Protein AF-A0AAI8LA37-F1 (afdb_monomer_lite)

Sequence (160 aa):
MADEEHTKPAARSFLSCATEVARLMGLGDAADVPEARRARHLAHAVRKPLLERVHLPEELFAPLLNAAVYDPDPSFCRWFVEPAVYAFGRRRVMTALLHYLRTGTNTEQGGAKRAWYCAHVPLRADRSPAYAPGGSRDPALDESRDVMDQWQEVLQRSTM

Organism: NCBI:txid67304

Foldseek 3Di:
DDDPPPPDPPDDALLNLLQVLCVLLVHDQPPVDDPVCSSVVSLVVNQQVLQADQADPPVVLVSLLSNQLRPPDLVSSLSSLVSNCNHQALQVSLLVLLVQCVPNDPSSVVSSVSSNVSSPDDDDLVRHVCNPVVHDDDCVSHPHPVSVVSSVVSVVVVVD

Radius of gyration: 16.86 Å; chains: 1; bounding box: 62×45×39 Å

Structure (mmCIF, N/CA/C/O backbone):
data_AF-A0AAI8LA37-F1
#
_entry.id   AF-A0AAI8LA37-F1
#
loop_
_atom_site.group_PDB
_atom_site.id
_atom_site.type_symbol
_atom_site.label_atom_id
_atom_site.label_alt_id
_atom_site.label_comp_id
_atom_site.label_asym_id
_atom_site.label_entity_id
_atom_site.label_seq_id
_atom_site.pdbx_PDB_ins_code
_atom_site.Cartn_x
_atom_site.Cartn_y
_atom_site.Cartn_z
_atom_site.occupancy
_atom_site.B_iso_or_equiv
_atom_site.auth_seq_id
_atom_site.auth_comp_id
_atom_site.auth_asym_id
_atom_site.auth_atom_id
_atom_site.pdbx_PDB_model_num
ATOM 1 N N . MET A 1 1 ? -41.034 -12.759 2.373 1.00 38.81 1 MET A N 1
ATOM 2 C CA . MET A 1 1 ? -39.887 -12.762 1.442 1.00 38.81 1 MET A CA 1
ATOM 3 C C . MET A 1 1 ? -38.793 -11.945 2.093 1.00 38.81 1 MET A C 1
ATOM 5 O O . MET A 1 1 ? -39.135 -10.989 2.773 1.00 38.81 1 MET A O 1
ATOM 9 N N . ALA A 1 2 ? -37.561 -12.438 2.009 1.00 43.38 2 ALA A N 1
ATOM 10 C CA . ALA A 1 2 ? -36.459 -12.164 2.924 1.00 43.38 2 ALA A CA 1
ATOM 11 C C . ALA A 1 2 ? -36.078 -10.680 3.062 1.00 43.38 2 ALA A C 1
ATOM 13 O O . ALA A 1 2 ? -35.981 -9.970 2.065 1.00 43.38 2 ALA A O 1
ATOM 14 N N . ASP A 1 3 ? -35.830 -10.279 4.311 1.00 41.66 3 ASP A N 1
ATOM 15 C CA . ASP A 1 3 ? -35.008 -9.128 4.680 1.00 41.66 3 ASP A CA 1
ATOM 16 C C . ASP A 1 3 ? -33.582 -9.397 4.180 1.00 41.66 3 ASP A C 1
ATOM 18 O O . ASP A 1 3 ? -32.902 -10.306 4.664 1.00 41.66 3 ASP A O 1
ATOM 22 N N . GLU A 1 4 ? -33.127 -8.640 3.184 1.00 45.94 4 GLU A N 1
ATOM 23 C CA . GLU A 1 4 ? -31.704 -8.549 2.872 1.00 45.94 4 GLU A CA 1
ATOM 24 C C . GLU A 1 4 ? -31.054 -7.688 3.954 1.00 45.94 4 GLU A C 1
ATOM 26 O O . GLU A 1 4 ? -30.987 -6.461 3.864 1.00 45.94 4 GLU A O 1
ATOM 31 N N . GLU A 1 5 ? -30.588 -8.350 5.011 1.00 45.03 5 GLU A N 1
ATOM 32 C CA . GLU A 1 5 ? -29.712 -7.763 6.012 1.00 45.03 5 GLU A CA 1
ATOM 33 C C . GLU A 1 5 ? -28.404 -7.360 5.317 1.00 45.03 5 GLU A C 1
ATOM 35 O O . GLU A 1 5 ? -27.460 -8.140 5.169 1.00 45.03 5 GLU A O 1
ATOM 40 N N . HIS A 1 6 ? -28.384 -6.124 4.814 1.00 42.31 6 HIS A N 1
ATOM 41 C CA . HIS A 1 6 ? -27.234 -5.480 4.197 1.00 42.31 6 HIS A CA 1
ATOM 42 C C . HIS A 1 6 ? -26.174 -5.273 5.287 1.00 42.31 6 HIS A C 1
ATOM 44 O O . HIS A 1 6 ? -26.047 -4.200 5.881 1.00 42.31 6 HIS A O 1
ATOM 50 N N . THR A 1 7 ? -25.456 -6.349 5.609 1.00 38.69 7 THR A N 1
ATOM 51 C CA . THR A 1 7 ? -24.373 -6.360 6.587 1.00 38.69 7 THR A CA 1
ATOM 52 C C . THR A 1 7 ? -23.330 -5.366 6.103 1.00 38.69 7 THR A C 1
ATOM 54 O O . THR A 1 7 ? -22.599 -5.628 5.147 1.00 38.69 7 THR A O 1
ATOM 57 N N . LYS A 1 8 ? -23.283 -4.188 6.737 1.00 41.50 8 LYS A N 1
ATOM 58 C CA . LYS A 1 8 ? -22.206 -3.226 6.511 1.00 41.50 8 LYS A CA 1
ATOM 59 C C . LYS A 1 8 ? -20.883 -3.974 6.690 1.00 41.50 8 LYS A C 1
ATOM 61 O O . LYS A 1 8 ? -20.711 -4.614 7.731 1.00 41.50 8 LYS A O 1
ATOM 66 N N . PRO A 1 9 ? -19.957 -3.913 5.719 1.00 55.81 9 PRO A N 1
ATOM 67 C CA . PRO A 1 9 ? -18.665 -4.555 5.881 1.00 55.81 9 PRO A CA 1
ATOM 68 C C . PRO A 1 9 ? -18.016 -4.022 7.158 1.00 55.81 9 PRO A C 1
ATOM 70 O O . PRO A 1 9 ? -18.014 -2.812 7.403 1.00 55.81 9 PRO A O 1
ATOM 73 N N . ALA A 1 10 ? -17.520 -4.935 7.995 1.00 65.62 10 ALA A N 1
ATOM 74 C CA . ALA A 1 10 ? -16.861 -4.575 9.242 1.00 65.62 10 ALA A CA 1
ATOM 75 C C . ALA A 1 10 ? -15.752 -3.548 8.968 1.00 65.62 10 ALA A C 1
ATOM 77 O O . ALA A 1 10 ? -15.003 -3.672 7.994 1.00 65.62 10 ALA A O 1
ATOM 78 N N . ALA A 1 11 ? -15.660 -2.522 9.818 1.00 80.50 11 ALA A N 1
ATOM 79 C CA . ALA A 1 11 ? -14.643 -1.489 9.680 1.00 80.50 11 ALA A CA 1
ATOM 80 C C . ALA A 1 11 ? -13.247 -2.131 9.683 1.00 80.50 11 ALA A C 1
ATOM 82 O O . ALA A 1 11 ? -12.911 -2.913 10.576 1.00 80.50 11 ALA A O 1
ATOM 83 N N . ARG A 1 12 ? -12.436 -1.808 8.673 1.00 89.81 12 ARG A N 1
ATOM 84 C CA . ARG A 1 12 ? -11.076 -2.339 8.556 1.00 89.81 12 ARG A CA 1
ATOM 85 C C . ARG A 1 12 ? -10.208 -1.844 9.711 1.00 89.81 12 ARG A C 1
ATOM 87 O O . ARG A 1 12 ? -10.265 -0.682 10.108 1.00 89.81 12 ARG A O 1
ATOM 94 N N . SER A 1 13 ? -9.381 -2.744 10.225 1.00 93.94 13 SER A N 1
ATOM 95 C CA . SER A 1 13 ? -8.345 -2.476 11.222 1.00 93.94 13 SER A CA 1
ATOM 96 C C . SER A 1 13 ? -6.973 -2.860 10.678 1.00 93.94 13 SER A C 1
ATOM 98 O O . SER A 1 13 ? -6.868 -3.688 9.768 1.00 93.94 13 SER A O 1
ATOM 100 N N . PHE A 1 14 ? -5.902 -2.328 11.276 1.00 94.88 14 PHE A N 1
ATOM 101 C CA . PHE A 1 14 ? -4.541 -2.710 10.891 1.00 94.88 14 PHE A CA 1
ATOM 102 C C . PHE A 1 14 ? -4.321 -4.226 10.940 1.00 94.88 14 PHE A C 1
ATOM 104 O O . PHE A 1 14 ? -3.744 -4.794 10.016 1.00 94.88 14 PHE A O 1
ATOM 111 N N . LEU A 1 15 ? -4.830 -4.887 11.987 1.00 94.94 15 LEU A N 1
ATOM 112 C CA . LEU A 1 15 ? -4.747 -6.338 12.122 1.00 94.94 15 LEU A CA 1
ATOM 113 C C . LEU A 1 15 ? -5.422 -7.043 10.943 1.00 94.94 15 LEU A C 1
ATOM 115 O O . LEU A 1 15 ? -4.795 -7.894 10.324 1.00 94.94 15 LEU A O 1
ATOM 119 N N . SER A 1 16 ? -6.654 -6.655 10.591 1.00 95.25 16 SER A N 1
ATOM 120 C CA . SER A 1 16 ? -7.366 -7.273 9.464 1.00 95.25 16 SER A CA 1
ATOM 121 C C . SER A 1 16 ? -6.604 -7.123 8.141 1.00 95.25 16 SER A C 1
ATOM 123 O O . SER A 1 16 ? -6.472 -8.096 7.400 1.00 95.25 16 SER A O 1
ATOM 125 N N . CYS A 1 17 ? -6.013 -5.950 7.889 1.00 96.38 17 CYS A N 1
ATOM 126 C CA . CYS A 1 17 ? -5.232 -5.695 6.680 1.00 96.38 17 CYS A CA 1
ATOM 127 C C . CYS A 1 17 ? -3.919 -6.497 6.660 1.00 96.38 17 CYS A C 1
ATOM 129 O O . CYS A 1 17 ? -3.566 -7.084 5.639 1.00 96.38 17 CYS A O 1
ATOM 131 N N . ALA A 1 18 ? -3.192 -6.557 7.782 1.00 96.19 18 ALA A N 1
ATOM 132 C CA . ALA A 1 18 ? -1.945 -7.319 7.878 1.00 96.19 18 ALA A CA 1
ATOM 133 C C . ALA A 1 18 ? -2.181 -8.831 7.711 1.00 96.19 18 ALA A C 1
ATOM 135 O O . ALA A 1 18 ? -1.406 -9.501 7.027 1.00 96.19 18 ALA A O 1
ATOM 136 N N . THR A 1 19 ? -3.272 -9.357 8.276 1.00 96.50 19 THR A N 1
ATOM 137 C CA . THR A 1 19 ? -3.695 -10.753 8.097 1.00 96.50 19 THR A CA 1
ATOM 138 C C . THR A 1 19 ? -4.042 -11.061 6.646 1.00 96.50 19 THR A C 1
ATOM 140 O O . THR A 1 19 ? -3.652 -12.109 6.135 1.00 96.50 19 THR A O 1
ATOM 143 N N . GLU A 1 20 ? -4.732 -10.156 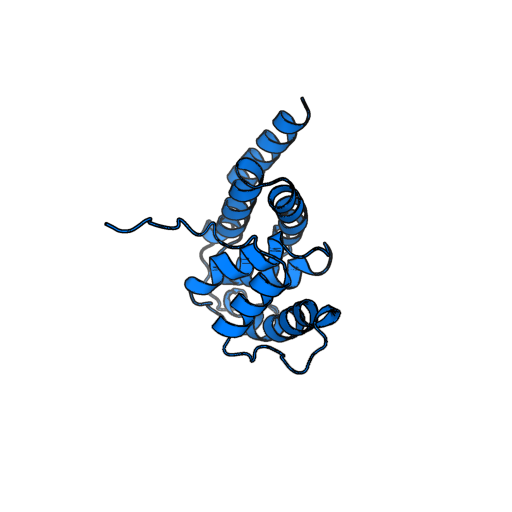5.950 1.00 96.94 20 GLU A N 1
ATOM 144 C CA . GLU A 1 20 ? -5.062 -10.342 4.536 1.00 96.94 20 GLU A CA 1
ATOM 145 C C . GLU A 1 20 ? -3.802 -10.460 3.664 1.00 96.94 20 GLU A C 1
ATOM 147 O O . GLU A 1 20 ? -3.703 -11.389 2.858 1.00 96.94 20 GLU A O 1
ATOM 152 N N . VAL A 1 21 ? -2.813 -9.582 3.874 1.00 97.25 21 VAL A N 1
ATOM 153 C CA . VAL A 1 21 ? -1.515 -9.650 3.179 1.00 97.25 21 VAL A CA 1
ATOM 154 C C . VAL A 1 21 ? -0.790 -10.957 3.506 1.00 97.25 21 VAL A C 1
ATOM 156 O O . VAL A 1 21 ? -0.316 -11.634 2.597 1.00 97.25 21 VAL A O 1
ATOM 159 N N . ALA A 1 22 ? -0.722 -11.343 4.784 1.00 96.75 22 ALA A N 1
ATOM 160 C CA . ALA A 1 22 ? -0.076 -12.587 5.207 1.00 96.75 22 ALA A CA 1
ATOM 161 C C . ALA A 1 22 ? -0.713 -13.819 4.548 1.00 96.75 22 ALA A C 1
ATOM 163 O O . ALA A 1 22 ? 0.002 -14.640 3.973 1.00 96.75 22 ALA A O 1
ATOM 164 N N . ARG A 1 23 ? -2.048 -13.889 4.525 1.00 96.38 23 ARG A N 1
ATOM 165 C CA . ARG A 1 23 ? -2.807 -14.963 3.874 1.00 96.38 23 ARG A CA 1
ATOM 166 C C . ARG A 1 23 ? -2.490 -15.068 2.382 1.00 96.38 23 ARG A C 1
ATOM 168 O O . ARG A 1 23 ? -2.229 -16.162 1.894 1.00 96.38 23 ARG A O 1
ATOM 175 N N . LEU A 1 24 ? -2.481 -13.945 1.659 1.00 96.25 24 LEU A N 1
ATOM 176 C CA . LEU A 1 24 ? -2.149 -13.920 0.226 1.00 96.25 24 LEU A CA 1
ATOM 177 C C . LEU A 1 24 ? -0.683 -14.285 -0.050 1.00 96.25 24 LEU A C 1
ATOM 179 O O . LEU A 1 24 ? -0.354 -14.788 -1.122 1.00 96.25 24 LEU A O 1
ATOM 183 N N . MET A 1 25 ? 0.196 -14.076 0.928 1.00 95.00 25 MET A N 1
ATOM 184 C CA . MET A 1 25 ? 1.589 -14.515 0.875 1.00 95.00 25 MET A CA 1
ATOM 185 C C . MET A 1 25 ? 1.783 -15.982 1.288 1.00 95.00 25 MET A C 1
ATOM 187 O O . MET A 1 25 ? 2.910 -16.472 1.219 1.00 95.00 25 MET A O 1
ATOM 191 N N . GLY A 1 26 ? 0.716 -16.689 1.681 1.00 94.44 26 GLY A N 1
ATOM 192 C CA . GLY A 1 26 ? 0.785 -18.068 2.168 1.00 94.44 26 GLY A CA 1
ATOM 193 C C . GLY A 1 26 ? 1.415 -18.193 3.557 1.00 94.44 26 GLY A C 1
ATOM 194 O O . GLY A 1 26 ? 1.940 -19.250 3.899 1.00 94.44 26 GLY A O 1
ATOM 195 N N . LEU A 1 27 ? 1.404 -17.116 4.345 1.00 89.38 27 LEU A N 1
ATOM 196 C CA . LEU A 1 27 ? 1.857 -17.116 5.733 1.00 89.38 27 LEU A CA 1
ATOM 197 C C . LEU A 1 27 ? 0.673 -17.413 6.664 1.00 89.38 27 LEU A C 1
ATOM 199 O O . LEU A 1 27 ? -0.462 -17.027 6.378 1.00 89.38 27 LEU A O 1
ATOM 203 N N . GLY A 1 28 ? 0.944 -18.108 7.772 1.00 87.06 28 GLY A N 1
ATOM 204 C CA . GLY A 1 28 ? -0.061 -18.413 8.794 1.00 87.06 28 GLY A CA 1
ATOM 205 C C . GLY A 1 28 ? -0.662 -17.160 9.443 1.00 87.06 28 GLY A C 1
ATOM 206 O O . GLY A 1 28 ? -0.163 -16.047 9.285 1.00 87.06 28 GLY A O 1
ATOM 207 N N . ASP A 1 29 ? -1.733 -17.350 10.208 1.00 83.12 29 ASP A N 1
ATOM 208 C CA . ASP A 1 29 ? -2.506 -16.277 10.852 1.00 83.12 29 ASP A CA 1
ATOM 209 C C . ASP A 1 29 ? -1.893 -15.743 12.162 1.00 83.12 29 ASP A C 1
ATOM 211 O O . ASP A 1 29 ? -2.412 -14.785 12.743 1.00 83.12 29 ASP A O 1
ATOM 215 N N . ALA A 1 30 ? -0.784 -16.341 12.614 1.00 87.69 30 ALA A N 1
ATOM 216 C CA . ALA A 1 30 ? -0.133 -16.050 13.889 1.00 87.69 30 ALA A CA 1
ATOM 217 C C . ALA A 1 30 ? -1.107 -16.147 15.084 1.00 87.69 30 ALA A C 1
ATOM 219 O O . ALA A 1 30 ? -1.112 -15.287 15.975 1.00 87.69 30 ALA A O 1
ATOM 220 N N . ALA A 1 31 ? -1.967 -17.176 15.092 1.00 82.75 31 ALA A N 1
ATOM 221 C CA . ALA A 1 31 ? -2.939 -17.423 16.158 1.00 82.75 31 ALA A CA 1
ATOM 222 C C . ALA A 1 31 ? -2.301 -17.569 17.554 1.00 82.75 31 ALA A C 1
ATOM 224 O O . ALA A 1 31 ? -2.906 -17.167 18.548 1.00 82.75 31 ALA A O 1
ATOM 225 N N . ASP A 1 32 ? -1.072 -18.081 17.622 1.00 89.25 32 ASP A N 1
ATOM 226 C CA . ASP A 1 32 ? -0.266 -18.246 18.837 1.00 89.25 32 ASP A CA 1
ATOM 227 C C . ASP A 1 32 ? 0.327 -16.926 19.369 1.00 89.25 32 ASP A C 1
ATOM 229 O O . ASP A 1 32 ? 0.751 -16.844 20.523 1.00 89.25 32 ASP A O 1
ATOM 233 N N . VAL A 1 33 ? 0.319 -15.861 18.562 1.00 90.88 33 VAL A N 1
ATOM 234 C CA . VAL A 1 33 ? 0.798 -14.536 18.964 1.00 90.88 33 VAL A CA 1
ATOM 235 C C . VAL A 1 33 ? -0.315 -13.764 19.687 1.00 90.88 33 VAL A C 1
ATOM 237 O O . VAL A 1 33 ? -1.445 -13.696 19.181 1.00 90.88 33 VAL A O 1
ATOM 240 N N . PRO A 1 34 ? -0.013 -13.102 20.827 1.00 91.88 34 PRO A N 1
ATOM 241 C CA . PRO A 1 34 ? -0.962 -12.224 21.507 1.00 91.88 34 PRO A CA 1
ATOM 242 C C . PRO A 1 34 ? -1.545 -11.167 2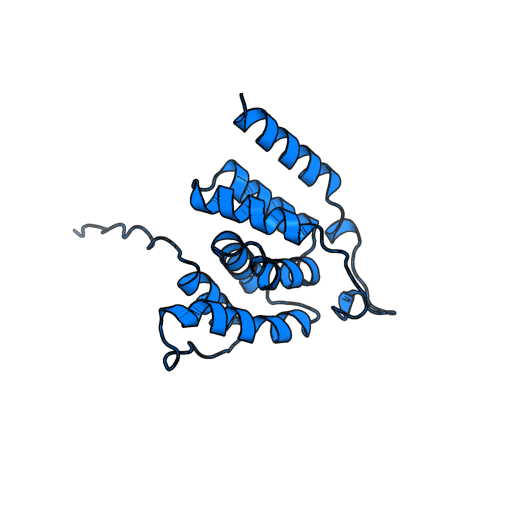0.565 1.00 91.88 34 PRO A C 1
ATOM 244 O O . PRO A 1 34 ? -0.801 -10.516 19.827 1.00 91.88 34 PRO A O 1
ATOM 247 N N . GLU A 1 35 ? -2.859 -10.943 20.632 1.00 85.94 35 GLU A N 1
ATOM 248 C CA . GLU A 1 35 ? -3.599 -10.066 19.710 1.00 85.94 35 GLU A CA 1
ATOM 249 C C . GLU A 1 35 ? -2.967 -8.672 19.572 1.00 85.94 35 GLU A C 1
ATOM 251 O O . GLU A 1 35 ? -2.732 -8.201 18.458 1.00 85.94 35 GLU A O 1
ATOM 256 N N . ALA A 1 36 ? -2.557 -8.074 20.696 1.00 87.50 36 ALA A N 1
ATOM 257 C CA . ALA A 1 36 ? -1.902 -6.765 20.742 1.00 87.50 36 ALA A CA 1
ATOM 258 C C . ALA A 1 36 ? -0.597 -6.676 19.922 1.00 87.50 36 ALA A C 1
ATOM 260 O O . ALA A 1 36 ? -0.169 -5.585 19.552 1.00 87.50 36 ALA A O 1
ATOM 261 N N . ARG A 1 37 ? 0.061 -7.809 19.642 1.00 92.00 37 ARG A N 1
ATOM 262 C CA . ARG A 1 37 ? 1.306 -7.888 18.857 1.00 92.00 37 ARG A CA 1
ATOM 263 C C . ARG A 1 37 ? 1.108 -8.515 17.480 1.00 92.00 37 ARG A C 1
ATOM 265 O O . ARG A 1 37 ? 1.991 -8.378 16.633 1.00 92.00 37 ARG A O 1
ATOM 272 N N . ARG A 1 38 ? -0.028 -9.176 17.240 1.00 94.00 38 ARG A N 1
ATOM 273 C CA . ARG A 1 38 ? -0.272 -10.001 16.049 1.00 94.00 38 ARG A CA 1
ATOM 274 C C . ARG A 1 38 ? -0.115 -9.212 14.752 1.00 94.00 38 ARG A C 1
ATOM 276 O O . ARG A 1 38 ? 0.614 -9.643 13.867 1.00 94.00 38 ARG A O 1
ATOM 283 N N . ALA A 1 39 ? -0.693 -8.013 14.672 1.00 93.75 39 ALA A N 1
ATOM 284 C CA . ALA A 1 39 ? -0.608 -7.188 13.465 1.00 93.75 39 ALA A CA 1
ATOM 285 C C . ALA A 1 39 ? 0.845 -6.833 13.106 1.00 93.75 39 ALA A C 1
ATOM 287 O O . ALA A 1 39 ? 1.268 -6.983 11.961 1.00 93.75 39 ALA A O 1
ATOM 288 N N . ARG A 1 40 ? 1.647 -6.422 14.099 1.00 94.75 40 ARG A N 1
ATOM 289 C CA . ARG A 1 40 ? 3.060 -6.082 13.884 1.00 94.75 40 ARG A CA 1
ATOM 290 C C . ARG A 1 40 ? 3.907 -7.320 13.584 1.00 94.75 40 ARG A C 1
ATOM 292 O O . ARG A 1 40 ? 4.820 -7.227 12.768 1.00 94.75 40 ARG A O 1
ATOM 299 N N . HIS A 1 41 ? 3.596 -8.460 14.202 1.00 95.31 41 HIS A N 1
ATOM 300 C CA . HIS A 1 41 ? 4.244 -9.737 13.907 1.00 95.31 41 HIS A CA 1
ATOM 301 C C . HIS A 1 41 ? 4.033 -10.142 12.441 1.00 95.31 41 HIS A C 1
ATOM 303 O O . HIS A 1 41 ? 5.005 -10.386 11.728 1.00 95.31 41 HIS A O 1
ATOM 309 N N . LEU A 1 42 ? 2.785 -10.114 11.965 1.00 96.31 42 LEU A N 1
ATOM 310 C CA . LEU A 1 42 ? 2.442 -10.405 10.571 1.00 96.31 42 LEU A CA 1
ATOM 311 C C . LEU A 1 42 ? 3.102 -9.410 9.607 1.00 96.31 42 LEU A C 1
ATOM 313 O O . LEU A 1 42 ? 3.727 -9.824 8.634 1.00 96.31 42 LEU A O 1
ATOM 317 N N . ALA A 1 43 ? 3.049 -8.109 9.916 1.00 95.19 43 ALA A N 1
ATOM 318 C CA . ALA A 1 43 ? 3.706 -7.063 9.131 1.00 95.19 43 ALA A CA 1
ATOM 319 C C . ALA A 1 43 ? 5.218 -7.307 8.981 1.00 95.19 43 ALA A C 1
ATOM 321 O O . ALA A 1 43 ? 5.784 -7.135 7.901 1.00 95.19 43 ALA A O 1
ATOM 322 N N . HIS A 1 44 ? 5.879 -7.730 10.061 1.00 95.38 44 HIS A N 1
ATOM 323 C CA . HIS A 1 44 ? 7.295 -8.076 10.030 1.00 95.38 44 HIS A CA 1
ATOM 324 C C . HIS A 1 44 ? 7.550 -9.325 9.172 1.00 95.38 44 HIS A C 1
ATOM 326 O O . HIS A 1 44 ? 8.479 -9.334 8.364 1.00 95.38 44 HIS A O 1
ATOM 332 N N . ALA A 1 45 ? 6.711 -10.354 9.316 1.00 95.62 45 ALA A N 1
ATOM 333 C CA . ALA A 1 45 ? 6.843 -11.620 8.600 1.00 95.62 45 ALA A CA 1
ATOM 334 C C . ALA A 1 45 ? 6.686 -11.472 7.076 1.00 95.62 45 ALA A C 1
ATOM 336 O O . ALA A 1 45 ? 7.433 -12.099 6.328 1.00 95.62 45 ALA A O 1
ATOM 337 N N . VAL A 1 46 ? 5.774 -10.613 6.599 1.00 95.69 46 VAL A N 1
ATOM 338 C CA . VAL A 1 46 ? 5.543 -10.416 5.151 1.00 95.69 46 VAL A CA 1
ATOM 339 C C . VAL A 1 46 ? 6.606 -9.551 4.474 1.00 95.69 46 VAL A C 1
ATOM 341 O O . VAL A 1 46 ? 6.824 -9.684 3.271 1.00 95.69 46 VAL A O 1
ATOM 344 N N . ARG A 1 47 ? 7.289 -8.670 5.218 1.00 92.19 47 ARG A N 1
ATOM 345 C CA . ARG A 1 47 ? 8.152 -7.619 4.652 1.00 92.19 47 ARG A CA 1
ATOM 346 C C . ARG A 1 47 ? 9.240 -8.163 3.727 1.00 92.19 47 ARG A C 1
ATOM 348 O O . ARG A 1 47 ? 9.411 -7.661 2.619 1.00 92.19 47 ARG A O 1
ATOM 355 N N . LYS A 1 48 ? 10.019 -9.139 4.200 1.00 91.19 48 LYS A N 1
ATOM 356 C CA . LYS A 1 48 ? 11.135 -9.704 3.428 1.00 91.19 48 LYS A CA 1
ATOM 357 C C . LYS A 1 48 ? 10.625 -10.500 2.210 1.00 91.19 48 LYS A C 1
ATOM 359 O O . LYS A 1 48 ? 11.040 -10.152 1.107 1.00 91.19 48 LYS A O 1
ATOM 364 N N . PRO A 1 49 ? 9.669 -11.442 2.355 1.00 93.56 49 PRO A N 1
ATOM 365 C CA . PRO A 1 49 ? 9.086 -12.157 1.217 1.00 93.56 49 PRO A CA 1
ATOM 366 C C . PRO A 1 49 ? 8.501 -11.261 0.119 1.00 93.56 49 PRO A C 1
ATOM 368 O O . PRO A 1 49 ? 8.581 -11.605 -1.056 1.00 93.56 49 PRO A O 1
ATOM 371 N N . LEU A 1 50 ? 7.907 -10.118 0.479 1.00 93.69 50 LEU A N 1
ATOM 372 C CA . LEU A 1 50 ? 7.366 -9.168 -0.496 1.00 93.69 50 LEU A CA 1
ATOM 373 C C . LEU A 1 50 ? 8.461 -8.508 -1.350 1.00 93.69 50 LEU A C 1
ATOM 375 O O . LEU A 1 50 ? 8.249 -8.293 -2.538 1.00 93.69 50 LEU A O 1
ATOM 379 N N . LEU A 1 51 ? 9.618 -8.191 -0.760 1.00 89.56 51 LEU A N 1
ATOM 380 C CA . LEU A 1 51 ? 10.729 -7.526 -1.455 1.00 89.56 51 LEU A CA 1
ATOM 381 C C . LEU A 1 51 ? 11.578 -8.487 -2.298 1.00 89.56 51 LEU A C 1
ATOM 383 O O . LEU A 1 51 ? 12.190 -8.071 -3.278 1.00 89.56 51 LEU A O 1
ATOM 387 N N . GLU A 1 52 ? 11.612 -9.770 -1.939 1.00 88.62 52 GLU A N 1
ATOM 388 C CA . GLU A 1 52 ? 12.369 -10.793 -2.675 1.00 88.62 52 GLU A CA 1
ATOM 389 C C . GLU A 1 52 ? 11.696 -11.212 -3.993 1.00 88.62 52 GLU A C 1
ATOM 391 O O . GLU A 1 52 ? 12.316 -11.875 -4.824 1.00 88.62 52 GLU A O 1
ATOM 396 N N . ARG A 1 53 ? 10.438 -10.815 -4.218 1.00 86.38 53 ARG A N 1
ATOM 397 C CA . ARG A 1 53 ? 9.697 -11.114 -5.446 1.00 86.38 53 ARG A CA 1
ATOM 398 C C . ARG A 1 53 ? 9.878 -10.008 -6.485 1.00 86.38 53 ARG A C 1
ATOM 400 O O . ARG A 1 53 ? 9.687 -8.831 -6.197 1.00 86.38 53 ARG A O 1
ATOM 407 N N . VAL A 1 54 ? 10.187 -10.402 -7.724 1.00 78.19 54 VAL A N 1
ATOM 408 C CA . VAL A 1 54 ? 10.270 -9.477 -8.875 1.00 78.19 54 VAL A CA 1
ATOM 409 C C . VAL A 1 54 ? 8.898 -8.896 -9.211 1.00 78.19 54 VAL A C 1
ATOM 411 O O . VAL A 1 54 ? 8.765 -7.703 -9.469 1.00 78.19 54 VAL A O 1
ATOM 414 N N . HIS A 1 55 ? 7.879 -9.754 -9.167 1.00 86.06 55 HIS A N 1
ATOM 415 C CA . HIS A 1 55 ? 6.489 -9.413 -9.418 1.00 86.06 55 HIS A CA 1
ATOM 416 C C . HIS A 1 55 ? 5.629 -9.917 -8.266 1.00 86.06 55 HIS A C 1
ATOM 418 O O . HIS A 1 55 ? 5.844 -11.016 -7.744 1.00 86.06 55 HIS A O 1
ATOM 424 N N . LEU A 1 56 ? 4.643 -9.114 -7.885 1.00 92.50 56 LEU A N 1
ATOM 425 C CA . LEU A 1 56 ? 3.609 -9.513 -6.943 1.00 92.50 56 LEU A CA 1
ATOM 426 C C . LEU A 1 56 ? 2.304 -9.765 -7.708 1.00 92.50 56 LEU A C 1
ATOM 428 O O . LEU A 1 56 ? 2.026 -9.031 -8.657 1.00 92.50 56 LEU A O 1
ATOM 432 N N . PRO A 1 57 ? 1.511 -10.776 -7.305 1.00 95.12 57 PRO A N 1
ATOM 433 C CA . PRO A 1 57 ? 0.144 -10.940 -7.783 1.00 95.12 57 PRO A CA 1
ATOM 434 C C . PRO A 1 57 ? -0.659 -9.641 -7.662 1.00 95.12 57 PRO A C 1
ATOM 436 O O . PRO A 1 57 ? -0.534 -8.920 -6.669 1.00 95.12 57 PRO A O 1
ATOM 439 N N . GLU A 1 58 ? -1.484 -9.346 -8.662 1.00 96.31 58 GLU A N 1
ATOM 440 C CA . GLU A 1 58 ? -2.296 -8.125 -8.728 1.00 96.31 58 GLU A CA 1
ATOM 441 C C . GLU A 1 58 ? -3.236 -7.994 -7.514 1.00 96.31 58 GLU A C 1
ATOM 443 O O . GLU A 1 58 ? -3.460 -6.902 -6.992 1.00 96.31 58 GLU A O 1
ATOM 448 N N . GLU A 1 59 ? -3.687 -9.128 -6.976 1.00 97.56 59 GLU A N 1
ATOM 449 C CA . GLU A 1 59 ? -4.544 -9.233 -5.797 1.00 97.56 59 GLU A CA 1
ATOM 450 C C . GLU A 1 59 ? -3.882 -8.688 -4.524 1.00 97.56 59 GLU A C 1
ATOM 452 O O . GLU A 1 59 ? -4.582 -8.379 -3.563 1.00 97.56 59 GLU A O 1
ATOM 457 N N . LEU A 1 60 ? -2.550 -8.541 -4.496 1.00 97.75 60 LEU A N 1
ATOM 458 C CA . LEU A 1 60 ? -1.830 -7.945 -3.367 1.00 97.75 60 LEU A CA 1
ATOM 459 C C . LEU A 1 60 ? -1.827 -6.417 -3.385 1.00 97.75 60 LEU A C 1
ATOM 461 O O . LEU A 1 60 ? -1.565 -5.826 -2.336 1.00 97.75 60 LEU A O 1
ATOM 465 N N . PHE A 1 61 ? -2.120 -5.758 -4.513 1.00 98.12 61 PHE A N 1
ATOM 466 C CA . PHE A 1 61 ? -2.018 -4.299 -4.593 1.00 98.12 61 PHE A CA 1
ATOM 467 C C . PHE A 1 61 ? -2.911 -3.618 -3.549 1.00 98.12 61 PHE A C 1
ATOM 469 O O . PHE A 1 61 ? -2.428 -2.869 -2.697 1.00 98.12 61 PHE A O 1
ATOM 476 N N . ALA A 1 62 ? -4.213 -3.911 -3.564 1.00 97.69 62 ALA A N 1
ATOM 477 C CA . ALA A 1 62 ? -5.141 -3.297 -2.623 1.00 97.69 62 ALA A CA 1
ATOM 478 C C . ALA A 1 62 ? -4.833 -3.679 -1.157 1.00 97.69 62 ALA A C 1
ATOM 480 O O . ALA A 1 62 ? -4.739 -2.763 -0.338 1.00 97.69 62 ALA A O 1
ATOM 481 N N . PRO A 1 63 ? -4.623 -4.954 -0.780 1.00 97.94 63 PRO A N 1
ATOM 482 C CA . PRO A 1 63 ? -4.247 -5.335 0.585 1.00 97.94 63 PRO A CA 1
ATOM 483 C C . PRO A 1 63 ? -2.990 -4.635 1.115 1.00 97.94 63 PRO A C 1
ATOM 485 O O . PRO A 1 63 ? -2.987 -4.192 2.262 1.00 97.94 63 PRO A O 1
ATOM 488 N N . LEU A 1 64 ? -1.953 -4.449 0.289 1.00 97.94 64 LEU A N 1
ATOM 489 C CA . LEU A 1 64 ? -0.749 -3.708 0.691 1.00 97.94 64 LEU 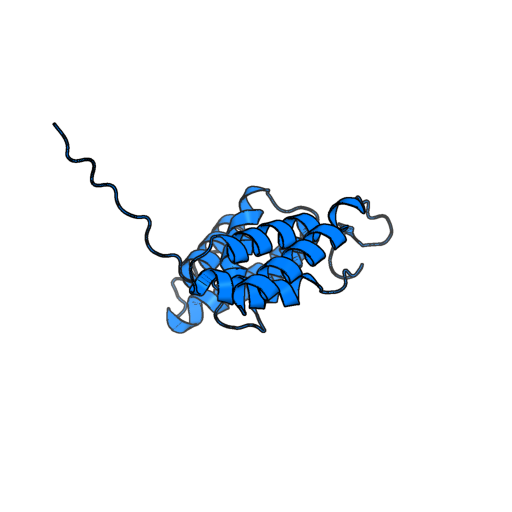A CA 1
ATOM 490 C C . LEU A 1 64 ? -1.051 -2.237 0.984 1.00 97.94 64 LEU A C 1
ATOM 492 O O . LEU A 1 64 ? -0.615 -1.708 2.007 1.00 97.94 64 LEU A O 1
ATOM 496 N N . LEU A 1 65 ? -1.824 -1.578 0.117 1.00 98.00 65 LEU A N 1
ATOM 497 C CA . LEU A 1 65 ? -2.223 -0.186 0.329 1.00 98.00 65 LEU A CA 1
ATOM 498 C C . LEU A 1 65 ? -3.099 -0.039 1.578 1.00 98.00 65 LEU A C 1
ATOM 500 O O . LEU A 1 65 ? -2.900 0.884 2.364 1.00 98.00 65 LEU A O 1
ATOM 504 N N . ASN A 1 66 ? -4.019 -0.974 1.809 1.00 97.81 66 ASN A N 1
ATOM 505 C CA . ASN A 1 66 ? -4.837 -0.996 3.018 1.00 97.81 66 ASN A CA 1
ATOM 506 C C . ASN A 1 66 ? -3.989 -1.194 4.276 1.00 97.81 66 ASN A C 1
ATOM 508 O O . ASN A 1 66 ? -4.148 -0.460 5.247 1.00 97.81 66 ASN A O 1
ATOM 512 N N . ALA A 1 67 ? -3.048 -2.137 4.266 1.00 97.38 67 ALA A N 1
ATOM 513 C CA . ALA A 1 67 ? -2.153 -2.344 5.397 1.00 97.38 67 ALA A CA 1
ATOM 514 C C . ALA A 1 67 ? -1.309 -1.094 5.692 1.00 97.38 67 ALA A C 1
ATOM 516 O O . ALA A 1 67 ? -1.168 -0.726 6.854 1.00 97.38 67 ALA A O 1
ATOM 517 N N . ALA A 1 68 ? -0.832 -0.390 4.659 1.00 97.25 68 ALA A N 1
ATOM 518 C CA . ALA A 1 68 ? -0.120 0.877 4.816 1.00 97.25 68 ALA A CA 1
ATOM 519 C C . ALA A 1 68 ? -0.993 1.994 5.416 1.00 97.25 68 ALA A C 1
ATOM 521 O O . ALA A 1 68 ? -0.552 2.689 6.329 1.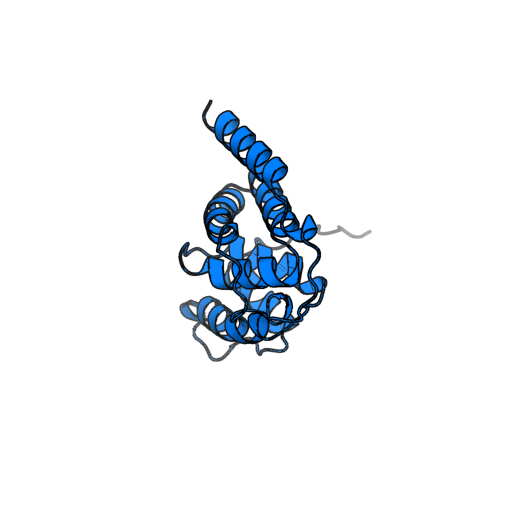00 97.25 68 ALA A O 1
ATOM 522 N N . VAL A 1 69 ? -2.214 2.177 4.903 1.00 97.44 69 VAL A N 1
ATOM 523 C CA . VAL A 1 69 ? -3.137 3.243 5.331 1.00 97.44 69 VAL A CA 1
ATOM 524 C C . VAL A 1 69 ? -3.614 3.016 6.766 1.00 97.44 69 VAL A C 1
ATOM 526 O O . VAL A 1 69 ? -3.653 3.949 7.567 1.00 97.44 69 VAL A O 1
ATOM 529 N N . TYR A 1 70 ? -3.936 1.776 7.122 1.00 96.44 70 TYR A N 1
ATOM 530 C CA . TYR A 1 70 ? -4.443 1.459 8.453 1.00 96.44 70 TYR A CA 1
ATOM 531 C C . TYR A 1 70 ? -3.339 1.244 9.501 1.00 96.44 70 TYR A C 1
ATOM 533 O O . TYR A 1 70 ? -3.676 1.170 10.681 1.00 96.44 70 TYR A O 1
ATOM 541 N N . ASP A 1 71 ? -2.048 1.187 9.135 1.00 94.56 71 ASP A N 1
ATOM 542 C CA . ASP A 1 71 ? -0.952 1.099 10.116 1.00 94.56 71 ASP A CA 1
ATOM 543 C C . ASP A 1 71 ? -0.935 2.363 11.002 1.00 94.56 71 ASP A C 1
ATOM 545 O O . ASP A 1 71 ? -0.794 3.484 10.484 1.00 94.56 71 ASP A O 1
ATOM 549 N N . PRO A 1 72 ? -1.092 2.228 12.334 1.00 89.56 72 PRO A N 1
ATOM 550 C CA . PRO A 1 72 ? -1.068 3.372 13.240 1.00 89.56 72 PRO A CA 1
ATOM 551 C C . PRO A 1 72 ? 0.328 4.001 13.367 1.00 89.56 72 PRO A C 1
ATOM 553 O O . PRO A 1 72 ? 0.428 5.149 13.794 1.00 89.56 72 PRO A O 1
ATOM 556 N N . ASP A 1 73 ? 1.396 3.288 12.995 1.00 86.50 73 ASP A N 1
ATOM 557 C CA . ASP A 1 73 ? 2.773 3.754 13.142 1.00 86.50 73 ASP A CA 1
ATOM 558 C C . ASP A 1 73 ? 3.343 4.286 11.808 1.00 86.50 73 ASP A C 1
ATOM 560 O O . ASP A 1 73 ? 3.530 3.518 10.852 1.00 86.50 73 ASP A O 1
ATOM 564 N N . PRO A 1 74 ? 3.682 5.588 11.721 1.00 77.50 74 PRO A N 1
ATOM 565 C CA . PRO A 1 74 ? 4.248 6.184 10.509 1.00 77.50 74 PRO A CA 1
ATOM 566 C C . PRO A 1 74 ? 5.568 5.537 10.071 1.00 77.50 74 PRO A C 1
ATOM 568 O O . PRO A 1 74 ? 5.866 5.515 8.879 1.00 77.50 74 PRO A O 1
ATOM 571 N N . SER A 1 75 ? 6.350 4.984 10.998 1.00 81.44 75 SER A N 1
ATOM 572 C CA . SER A 1 75 ? 7.666 4.406 10.702 1.00 81.44 75 SER A CA 1
ATOM 573 C C . SER A 1 75 ? 7.564 3.058 9.991 1.00 81.44 75 SER A C 1
ATOM 575 O O . SER A 1 75 ? 8.466 2.674 9.242 1.00 81.44 75 SER A O 1
ATOM 577 N N . PHE A 1 76 ? 6.468 2.329 10.217 1.00 86.56 76 PHE A N 1
ATOM 578 C CA . PHE A 1 76 ? 6.317 0.958 9.742 1.00 86.56 76 PHE A CA 1
ATOM 579 C C . PHE A 1 76 ? 5.349 0.797 8.574 1.00 86.56 76 PHE A C 1
ATOM 581 O O . PHE A 1 76 ? 5.449 -0.212 7.876 1.00 86.56 76 PHE A O 1
ATOM 588 N N . CYS A 1 77 ? 4.517 1.799 8.262 1.00 90.38 77 CYS A N 1
ATOM 589 C CA . CYS A 1 77 ? 3.691 1.765 7.049 1.00 90.38 77 CYS A CA 1
ATOM 590 C C . CYS A 1 77 ? 4.541 1.557 5.771 1.00 90.38 77 CYS A C 1
ATOM 592 O O . CYS A 1 77 ? 4.104 0.909 4.814 1.00 90.38 77 CYS A O 1
ATOM 594 N N . ARG A 1 78 ? 5.818 1.980 5.800 1.00 92.25 78 ARG A N 1
ATOM 595 C CA . ARG A 1 78 ? 6.830 1.689 4.772 1.00 92.25 78 ARG A CA 1
ATOM 596 C C . ARG A 1 78 ? 6.951 0.202 4.431 1.00 92.25 78 ARG A C 1
ATOM 598 O O . ARG A 1 78 ? 7.234 -0.110 3.280 1.00 92.25 78 ARG A O 1
ATOM 605 N N . TRP A 1 79 ? 6.752 -0.711 5.382 1.00 94.50 79 TRP A N 1
ATOM 606 C CA . TRP A 1 79 ? 6.887 -2.155 5.146 1.00 94.50 79 TRP A CA 1
ATOM 607 C C . TRP A 1 79 ? 5.904 -2.694 4.103 1.00 94.50 79 TRP A C 1
ATOM 609 O O . TRP A 1 79 ? 6.172 -3.744 3.528 1.00 94.50 79 TRP A O 1
ATOM 619 N N . PHE A 1 80 ? 4.824 -1.960 3.824 1.00 96.31 80 PHE A N 1
ATOM 620 C CA . PHE A 1 80 ? 3.858 -2.279 2.775 1.00 96.31 80 PHE A CA 1
ATOM 621 C C . PHE A 1 80 ? 3.975 -1.340 1.569 1.00 96.31 80 PHE A C 1
ATOM 623 O O . PHE A 1 80 ? 3.862 -1.786 0.430 1.00 96.31 80 PHE A O 1
ATOM 630 N N . VAL A 1 81 ? 4.256 -0.050 1.799 1.00 95.88 81 VAL A N 1
ATOM 631 C CA . VAL A 1 81 ? 4.414 0.929 0.709 1.00 95.88 81 VAL A CA 1
ATOM 632 C C . VAL A 1 81 ? 5.628 0.612 -0.156 1.00 95.88 81 VAL A C 1
ATOM 634 O O . VAL A 1 81 ? 5.523 0.617 -1.376 1.00 95.88 81 VAL A O 1
ATOM 637 N N . GLU A 1 82 ? 6.775 0.313 0.454 1.00 93.56 82 GLU A N 1
ATOM 638 C CA . GLU A 1 82 ? 8.011 0.027 -0.275 1.00 93.56 82 GLU A CA 1
ATOM 639 C C . GLU A 1 82 ? 7.840 -1.140 -1.264 1.00 93.56 82 GLU A C 1
ATOM 641 O O . GLU A 1 82 ? 8.036 -0.908 -2.460 1.00 93.56 82 GLU A O 1
ATOM 646 N N . PRO A 1 83 ? 7.406 -2.350 -0.852 1.00 93.62 83 PRO A N 1
ATOM 647 C CA . PRO A 1 83 ? 7.170 -3.427 -1.809 1.00 93.62 83 PRO A CA 1
ATOM 648 C C . PRO A 1 83 ? 6.082 -3.091 -2.836 1.00 93.62 83 PRO A C 1
ATOM 650 O O . PRO A 1 83 ? 6.211 -3.497 -3.989 1.00 93.62 83 PRO A O 1
ATOM 653 N N . ALA A 1 84 ? 5.056 -2.309 -2.478 1.00 95.44 84 ALA A N 1
ATOM 654 C CA . ALA A 1 84 ? 4.041 -1.890 -3.441 1.00 95.44 84 ALA A CA 1
ATOM 655 C C . ALA A 1 84 ? 4.615 -0.976 -4.540 1.00 95.44 84 ALA A C 1
ATOM 657 O O . ALA A 1 84 ? 4.297 -1.155 -5.713 1.00 95.44 84 ALA A O 1
ATOM 658 N N . VAL A 1 85 ? 5.497 -0.031 -4.196 1.00 94.62 85 VAL A N 1
ATOM 659 C CA . VAL A 1 85 ? 6.167 0.827 -5.190 1.00 94.62 85 VAL A CA 1
ATOM 660 C C . VAL A 1 85 ? 7.071 -0.021 -6.090 1.00 94.62 85 VAL A C 1
ATOM 662 O O . VAL A 1 85 ? 7.015 0.112 -7.317 1.00 94.62 85 VAL A O 1
ATOM 665 N N . TYR A 1 86 ? 7.862 -0.927 -5.502 1.00 91.69 86 TYR A N 1
ATOM 666 C CA . TYR A 1 86 ? 8.730 -1.828 -6.264 1.00 91.69 86 TYR A CA 1
ATOM 667 C C . TYR A 1 86 ? 7.932 -2.688 -7.253 1.00 91.69 86 TYR A C 1
ATOM 669 O O . TYR A 1 86 ? 8.286 -2.731 -8.429 1.00 91.69 86 TYR A O 1
ATOM 677 N N . ALA A 1 87 ? 6.833 -3.304 -6.818 1.00 91.94 87 ALA A N 1
ATOM 678 C CA . ALA A 1 87 ? 6.067 -4.227 -7.649 1.00 91.94 87 ALA A CA 1
ATOM 679 C C . ALA A 1 87 ? 5.115 -3.540 -8.645 1.00 91.94 87 ALA A C 1
ATOM 681 O O . ALA A 1 87 ? 4.996 -4.006 -9.774 1.00 91.94 87 ALA A O 1
ATOM 682 N N . PHE A 1 88 ? 4.457 -2.440 -8.259 1.00 93.50 88 PHE A N 1
ATOM 683 C CA . PHE A 1 88 ? 3.309 -1.893 -9.003 1.00 93.50 88 PHE A CA 1
ATOM 684 C C . PHE A 1 88 ? 3.501 -0.484 -9.575 1.00 93.50 88 PHE A C 1
ATOM 686 O O . PHE A 1 88 ? 2.618 -0.003 -10.286 1.00 93.50 88 PHE A O 1
ATOM 693 N N . GLY A 1 89 ? 4.612 0.196 -9.279 1.00 93.62 89 GLY A N 1
ATOM 694 C CA . GLY A 1 89 ? 4.835 1.564 -9.763 1.00 93.62 89 GLY A CA 1
ATOM 695 C C . GLY A 1 89 ? 4.552 2.627 -8.718 1.00 93.62 89 GLY A C 1
ATOM 696 O O . GLY A 1 89 ? 3.508 2.607 -8.057 1.00 93.62 89 GLY A O 1
ATOM 697 N N . ARG A 1 90 ? 5.457 3.607 -8.605 1.00 94.81 90 ARG A N 1
ATOM 698 C CA . ARG A 1 90 ? 5.244 4.783 -7.750 1.00 94.81 90 ARG A CA 1
ATOM 699 C C . ARG A 1 90 ? 3.974 5.525 -8.136 1.00 94.81 90 ARG A C 1
ATOM 701 O O . ARG A 1 90 ? 3.195 5.879 -7.251 1.00 94.81 90 ARG A O 1
ATOM 708 N N . ARG A 1 91 ? 3.742 5.702 -9.440 1.00 95.88 91 ARG A N 1
ATOM 709 C CA . ARG A 1 91 ? 2.566 6.389 -9.975 1.00 95.88 91 ARG A CA 1
ATOM 710 C C . ARG A 1 91 ? 1.286 5.779 -9.422 1.00 95.88 91 ARG A C 1
ATOM 712 O O . ARG A 1 91 ? 0.480 6.474 -8.812 1.00 95.88 91 ARG A O 1
ATOM 719 N N . ARG A 1 92 ? 1.137 4.462 -9.568 1.00 97.19 92 ARG A N 1
ATOM 720 C CA . ARG A 1 92 ? -0.066 3.735 -9.158 1.00 97.19 92 ARG A CA 1
ATOM 721 C C . ARG A 1 92 ? -0.296 3.794 -7.648 1.00 97.19 92 ARG A C 1
ATOM 723 O O . ARG A 1 92 ? -1.421 4.037 -7.210 1.00 97.19 92 ARG A O 1
ATOM 730 N N . VAL A 1 93 ? 0.762 3.610 -6.856 1.00 97.94 93 VAL A N 1
ATOM 731 C CA . VAL A 1 93 ? 0.701 3.727 -5.390 1.00 97.94 93 VAL A CA 1
ATOM 732 C C . VAL A 1 93 ? 0.254 5.131 -4.983 1.00 97.94 93 VAL A C 1
ATOM 734 O O . VAL A 1 93 ? -0.686 5.269 -4.203 1.00 97.94 93 VAL A O 1
ATOM 737 N N . MET A 1 94 ? 0.867 6.175 -5.543 1.00 98.06 94 MET A N 1
ATOM 738 C CA . MET A 1 94 ? 0.492 7.560 -5.250 1.00 98.06 94 MET A CA 1
ATOM 739 C C . MET A 1 94 ? -0.946 7.864 -5.672 1.00 98.06 94 MET A C 1
ATOM 741 O O . MET A 1 94 ? -1.685 8.467 -4.900 1.00 98.06 94 MET A O 1
ATOM 745 N N . THR A 1 95 ? -1.395 7.401 -6.839 1.00 98.31 95 THR A N 1
ATOM 746 C CA . THR A 1 95 ? -2.788 7.589 -7.271 1.00 98.31 95 THR A CA 1
ATOM 747 C C . THR A 1 95 ? -3.776 6.949 -6.292 1.00 98.31 95 THR A C 1
ATOM 749 O O . THR A 1 95 ? -4.787 7.566 -5.957 1.00 98.31 95 THR A O 1
ATOM 752 N N . ALA A 1 96 ? -3.479 5.752 -5.777 1.00 98.38 96 ALA A N 1
ATOM 753 C CA . ALA A 1 96 ? -4.323 5.101 -4.775 1.00 98.38 96 ALA A CA 1
ATOM 754 C C . ALA A 1 96 ? -4.348 5.873 -3.444 1.00 98.38 96 ALA A C 1
ATOM 756 O O . ALA A 1 96 ? -5.409 6.058 -2.852 1.00 98.38 96 ALA A O 1
ATOM 757 N N . LEU A 1 97 ? -3.202 6.382 -2.988 1.00 98.31 97 LEU A N 1
ATOM 758 C CA . LEU A 1 97 ? -3.134 7.216 -1.784 1.00 98.31 97 LEU A CA 1
ATOM 759 C C . LEU A 1 97 ? -3.886 8.542 -1.958 1.00 98.31 97 LEU A C 1
ATOM 761 O O . LEU A 1 97 ? -4.589 8.970 -1.045 1.00 98.31 97 LEU A O 1
ATOM 765 N N . LEU A 1 98 ? -3.788 9.171 -3.132 1.00 98.31 98 LEU A N 1
ATOM 766 C CA . LEU A 1 98 ? -4.555 10.367 -3.481 1.00 98.31 98 LEU A CA 1
ATOM 767 C C . LEU A 1 98 ? -6.064 10.095 -3.464 1.00 98.31 98 LEU A C 1
ATOM 769 O O . LEU A 1 98 ? -6.835 10.954 -3.041 1.00 98.31 98 LEU A O 1
ATOM 773 N N . HIS A 1 99 ? -6.494 8.903 -3.887 1.00 98.19 99 HIS A N 1
ATOM 774 C CA . HIS A 1 99 ? -7.891 8.499 -3.765 1.00 98.19 99 HIS A CA 1
ATOM 775 C C . HIS A 1 99 ? -8.327 8.463 -2.294 1.00 98.19 99 HIS A C 1
ATOM 777 O O . HIS A 1 99 ? -9.274 9.163 -1.946 1.00 98.19 99 HIS A O 1
ATOM 783 N N . TYR A 1 100 ? -7.588 7.772 -1.414 1.00 97.50 100 TYR A N 1
ATOM 784 C CA . TYR A 1 100 ? -7.877 7.777 0.029 1.00 97.50 100 TYR A CA 1
ATOM 785 C C . TYR A 1 100 ? -7.896 9.184 0.631 1.00 97.50 100 TYR A C 1
ATOM 787 O O . TYR A 1 100 ? -8.733 9.471 1.481 1.00 97.50 100 TYR A O 1
ATOM 795 N N . LEU A 1 101 ? -7.007 10.075 0.183 1.00 97.38 101 LEU A N 1
ATOM 796 C CA . LEU A 1 101 ? -7.000 11.463 0.640 1.00 97.38 101 LEU A CA 1
ATOM 797 C C . LEU A 1 101 ? -8.286 12.214 0.251 1.00 97.38 101 LEU A C 1
ATOM 799 O O . LEU A 1 101 ? -8.757 13.039 1.027 1.00 97.38 101 LEU A O 1
ATOM 803 N N . ARG A 1 102 ? -8.845 11.949 -0.937 1.00 96.94 102 ARG A N 1
ATOM 804 C CA . ARG A 1 102 ? -10.037 12.638 -1.464 1.00 96.94 102 ARG A CA 1
ATOM 805 C C . ARG A 1 102 ? -11.351 12.082 -0.921 1.00 96.94 102 ARG A C 1
ATOM 807 O O . ARG A 1 102 ? -12.285 12.850 -0.718 1.00 96.94 102 ARG A O 1
ATOM 814 N N . THR A 1 103 ? -11.448 10.764 -0.771 1.00 95.94 103 THR A N 1
ATOM 815 C CA . THR A 1 103 ? -12.729 10.067 -0.550 1.00 95.94 103 THR A CA 1
ATOM 816 C C . THR A 1 103 ? -12.783 9.285 0.755 1.00 95.94 103 THR A C 1
ATOM 818 O O . THR A 1 103 ? -13.868 8.888 1.176 1.00 95.94 103 THR A O 1
ATOM 821 N N . GLY A 1 104 ? -11.634 9.055 1.393 1.00 94.81 104 GLY A N 1
ATOM 822 C CA . GLY A 1 104 ? -11.542 8.253 2.602 1.00 94.81 104 GLY A CA 1
ATOM 823 C C . GLY A 1 104 ? -12.125 8.949 3.828 1.00 94.81 104 GLY A C 1
ATOM 824 O O . GLY A 1 104 ? -12.261 10.172 3.894 1.00 94.81 104 GLY A O 1
ATOM 825 N N . THR A 1 105 ? -12.415 8.146 4.842 1.00 95.06 105 THR A N 1
ATOM 826 C CA . THR A 1 105 ? -12.685 8.578 6.216 1.00 95.06 105 THR A CA 1
ATOM 827 C C . THR A 1 105 ? -11.490 9.330 6.810 1.00 95.06 105 THR A C 1
ATOM 829 O O . THR A 1 105 ? -10.362 9.202 6.339 1.00 95.06 105 THR A O 1
ATOM 832 N N . ASN A 1 106 ? -11.687 10.055 7.917 1.00 94.12 106 ASN A N 1
ATOM 833 C CA . ASN A 1 106 ? -10.590 10.746 8.616 1.00 94.12 106 ASN A CA 1
ATOM 834 C C . ASN A 1 106 ? -9.411 9.811 8.952 1.00 94.12 106 ASN A C 1
ATOM 836 O O . ASN A 1 106 ? -8.248 10.207 8.842 1.00 94.12 106 ASN A O 1
ATOM 840 N N . THR A 1 107 ? -9.703 8.559 9.322 1.00 92.69 107 THR A N 1
ATOM 841 C CA . THR A 1 107 ? -8.685 7.533 9.586 1.00 92.69 107 THR A CA 1
ATOM 842 C C . THR A 1 107 ? -7.900 7.191 8.323 1.00 92.69 107 THR A C 1
ATOM 844 O O . THR A 1 107 ? -6.668 7.192 8.355 1.00 92.69 107 THR A O 1
ATOM 847 N N . GLU A 1 108 ? -8.586 6.950 7.205 1.00 96.31 108 GLU A N 1
ATOM 848 C CA . GLU A 1 108 ? -7.947 6.634 5.924 1.00 96.31 108 GLU A CA 1
ATOM 849 C C . GLU A 1 108 ? -7.158 7.819 5.369 1.00 96.31 108 GLU A C 1
ATOM 851 O O . GLU A 1 108 ? -6.030 7.640 4.925 1.00 96.31 108 GLU A O 1
ATOM 856 N N . GLN A 1 109 ? -7.687 9.040 5.459 1.00 96.38 109 GLN A N 1
ATOM 857 C CA . GLN A 1 109 ? -6.976 10.251 5.050 1.00 96.38 109 GLN A CA 1
ATOM 858 C C . GLN A 1 109 ? -5.701 10.455 5.877 1.00 96.38 109 GLN A C 1
ATOM 860 O O . GLN A 1 109 ? -4.635 10.741 5.328 1.00 96.38 109 GLN A O 1
ATOM 865 N N . GLY A 1 110 ? -5.782 10.288 7.202 1.00 94.25 110 GLY A N 1
ATOM 866 C CA . GLY A 1 110 ? -4.617 10.358 8.086 1.00 94.25 110 GLY A CA 1
ATOM 867 C C . GLY A 1 110 ? -3.582 9.279 7.760 1.00 94.25 110 GLY A C 1
ATOM 868 O O . GLY A 1 110 ? -2.383 9.558 7.717 1.00 94.25 110 GLY A O 1
ATOM 869 N N . GLY A 1 111 ? -4.046 8.061 7.482 1.00 95.88 111 GLY A N 1
ATOM 870 C CA . GLY A 1 111 ? -3.232 6.943 7.016 1.00 95.88 111 GLY A CA 1
ATOM 871 C C . GLY A 1 111 ? -2.533 7.200 5.690 1.00 95.88 111 GLY A C 1
ATOM 872 O O . GLY A 1 111 ? -1.319 7.033 5.578 1.00 95.88 111 GLY A O 1
ATOM 873 N N . ALA A 1 112 ? -3.281 7.685 4.703 1.00 96.94 112 ALA A N 1
ATOM 874 C CA . ALA A 1 112 ? -2.775 8.024 3.384 1.00 96.94 112 ALA A CA 1
ATOM 875 C C . ALA A 1 112 ? -1.686 9.095 3.459 1.00 96.94 112 ALA A C 1
ATOM 877 O O . ALA A 1 112 ? -0.664 8.963 2.794 1.00 96.94 112 ALA A O 1
ATOM 878 N N . LYS A 1 113 ? -1.847 10.111 4.319 1.00 95.12 113 LYS A N 1
ATOM 879 C CA . LYS A 1 113 ? -0.815 11.134 4.556 1.00 95.12 113 LYS A CA 1
ATOM 880 C C . LYS A 1 113 ? 0.486 10.536 5.104 1.00 95.12 113 LYS A C 1
ATOM 882 O O . LYS A 1 113 ? 1.558 10.911 4.633 1.00 95.12 113 LYS A O 1
ATOM 887 N N . ARG A 1 114 ? 0.414 9.586 6.049 1.00 94.31 114 ARG A N 1
ATOM 888 C CA . ARG A 1 114 ? 1.605 8.869 6.556 1.00 94.31 114 ARG A CA 1
ATOM 889 C C . ARG A 1 114 ? 2.262 8.038 5.450 1.00 94.31 114 ARG A C 1
ATOM 891 O O . ARG A 1 114 ? 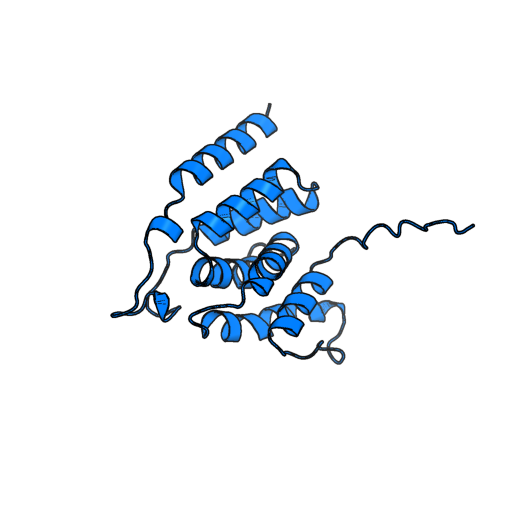3.460 8.169 5.208 1.00 94.31 114 ARG A O 1
ATOM 898 N N . ALA A 1 115 ? 1.466 7.238 4.741 1.00 96.31 115 ALA A N 1
ATOM 899 C CA . ALA A 1 115 ? 1.938 6.364 3.671 1.00 96.31 115 ALA A CA 1
ATOM 900 C C . ALA A 1 115 ? 2.529 7.138 2.477 1.00 96.31 115 ALA A C 1
ATOM 902 O O . ALA A 1 115 ? 3.494 6.676 1.868 1.00 96.31 115 ALA A O 1
ATOM 903 N N . TRP A 1 116 ? 2.005 8.331 2.174 1.00 95.81 116 TRP A N 1
ATOM 904 C CA . TRP A 1 116 ? 2.488 9.194 1.093 1.00 95.81 116 TRP A CA 1
ATOM 905 C C . TRP A 1 116 ? 3.964 9.538 1.250 1.00 95.81 116 TRP A C 1
ATOM 907 O O . TRP A 1 116 ? 4.713 9.460 0.281 1.00 95.81 116 TRP A O 1
ATOM 917 N N . TYR A 1 117 ? 4.419 9.834 2.471 1.00 89.56 117 TYR A N 1
ATOM 918 C CA . TYR A 1 117 ? 5.835 10.092 2.732 1.00 89.56 117 TYR A CA 1
ATOM 919 C C . TYR A 1 117 ? 6.710 8.879 2.374 1.00 89.56 117 TYR A C 1
ATOM 921 O O . TYR A 1 117 ? 7.742 9.013 1.716 1.00 89.56 117 TYR A O 1
ATOM 929 N N . CYS A 1 118 ? 6.265 7.671 2.726 1.00 90.56 118 CYS A N 1
ATOM 930 C CA . CYS A 1 118 ? 6.961 6.436 2.370 1.00 90.56 118 CYS A CA 1
ATOM 931 C C . CYS A 1 118 ? 6.906 6.124 0.869 1.00 90.56 118 CYS A C 1
ATOM 933 O O . CYS A 1 118 ? 7.773 5.410 0.372 1.00 90.56 118 CYS A O 1
ATOM 935 N N . ALA A 1 119 ? 5.940 6.673 0.132 1.00 92.56 119 ALA A N 1
ATOM 936 C CA . ALA A 1 119 ? 5.849 6.498 -1.312 1.00 92.56 119 ALA A CA 1
ATOM 937 C C . ALA A 1 119 ? 6.902 7.309 -2.077 1.00 92.56 119 ALA A C 1
ATOM 939 O O . ALA A 1 119 ? 7.005 7.118 -3.280 1.00 92.56 119 ALA A O 1
ATOM 940 N N . HIS A 1 120 ? 7.702 8.161 -1.420 1.00 86.88 120 HIS A N 1
ATOM 941 C CA . HIS A 1 120 ? 8.825 8.910 -2.016 1.00 86.88 120 HIS A CA 1
ATOM 942 C C . HIS A 1 120 ? 10.188 8.236 -1.830 1.00 86.88 120 HIS A C 1
ATOM 944 O O . HIS A 1 120 ? 11.207 8.788 -2.244 1.00 86.88 120 HIS A O 1
ATOM 950 N N . VAL A 1 121 ? 10.249 7.046 -1.217 1.00 77.88 121 VAL A N 1
ATOM 951 C CA . VAL A 1 121 ? 11.542 6.390 -0.967 1.00 77.88 121 VAL A CA 1
ATOM 952 C C . VAL A 1 121 ? 12.328 6.179 -2.274 1.00 77.88 121 VAL A C 1
ATOM 954 O O . VAL A 1 121 ? 11.730 5.801 -3.296 1.00 77.88 121 VAL A O 1
ATOM 957 N N . PRO A 1 122 ? 13.657 6.416 -2.264 1.00 82.94 122 PRO A N 1
ATOM 958 C CA . PRO A 1 122 ? 14.507 6.129 -3.409 1.00 82.94 122 PRO A CA 1
ATOM 959 C C . PRO A 1 122 ? 14.447 4.647 -3.763 1.00 82.94 122 PRO A C 1
ATOM 961 O O . PRO A 1 122 ? 14.564 3.785 -2.889 1.00 82.94 122 PRO A O 1
ATOM 964 N N . LEU A 1 123 ? 14.295 4.372 -5.052 1.00 83.75 123 LEU A N 1
ATOM 965 C CA . LEU A 1 123 ? 14.327 3.022 -5.595 1.00 83.75 123 LEU A CA 1
ATOM 966 C C . LEU A 1 123 ? 15.783 2.607 -5.764 1.00 83.75 123 LEU A C 1
ATOM 968 O O . LEU A 1 123 ? 16.597 3.390 -6.255 1.00 83.75 123 LEU A O 1
ATOM 972 N N . ARG A 1 124 ? 16.128 1.409 -5.297 1.00 84.06 124 ARG A N 1
ATOM 973 C CA . ARG A 1 124 ? 17.509 0.934 -5.260 1.00 84.06 124 ARG A CA 1
ATOM 974 C C . ARG A 1 124 ? 17.637 -0.437 -5.902 1.00 84.06 124 ARG A C 1
ATOM 976 O O . ARG A 1 124 ? 16.815 -1.323 -5.673 1.00 84.06 124 ARG A O 1
ATOM 983 N N . ALA A 1 125 ? 18.722 -0.605 -6.649 1.00 80.62 125 ALA A N 1
ATOM 984 C CA . ALA A 1 125 ? 19.051 -1.835 -7.357 1.00 80.62 125 ALA A CA 1
ATOM 985 C C . ALA A 1 125 ? 19.234 -3.047 -6.426 1.00 80.62 125 ALA A C 1
ATOM 987 O O . ALA A 1 125 ? 18.885 -4.162 -6.794 1.00 80.62 125 ALA A O 1
ATOM 988 N N . ASP A 1 126 ? 19.732 -2.833 -5.203 1.00 81.56 126 ASP A N 1
ATOM 989 C CA . ASP A 1 126 ? 19.961 -3.882 -4.198 1.00 81.56 126 ASP A CA 1
ATOM 990 C C . ASP A 1 126 ? 18.675 -4.365 -3.506 1.00 81.56 126 ASP A C 1
ATOM 992 O O . ASP A 1 126 ? 18.717 -5.301 -2.710 1.00 81.56 126 ASP A O 1
ATOM 996 N N . ARG A 1 127 ? 17.534 -3.711 -3.758 1.00 79.56 127 ARG A N 1
ATOM 997 C CA . ARG A 1 127 ? 16.285 -3.928 -3.009 1.00 79.56 127 ARG A CA 1
ATOM 998 C C . ARG A 1 127 ? 15.210 -4.676 -3.772 1.00 79.56 127 ARG A C 1
ATOM 1000 O O . ARG A 1 127 ? 14.305 -5.203 -3.135 1.00 79.56 127 ARG A O 1
ATOM 1007 N N . SER A 1 128 ? 15.294 -4.712 -5.095 1.00 77.12 128 SER A N 1
ATOM 1008 C CA . SER A 1 128 ? 14.379 -5.472 -5.938 1.00 77.12 128 SER A CA 1
ATOM 1009 C C . SER A 1 128 ? 15.080 -5.862 -7.235 1.00 77.12 128 SER A C 1
ATOM 1011 O O . SER A 1 1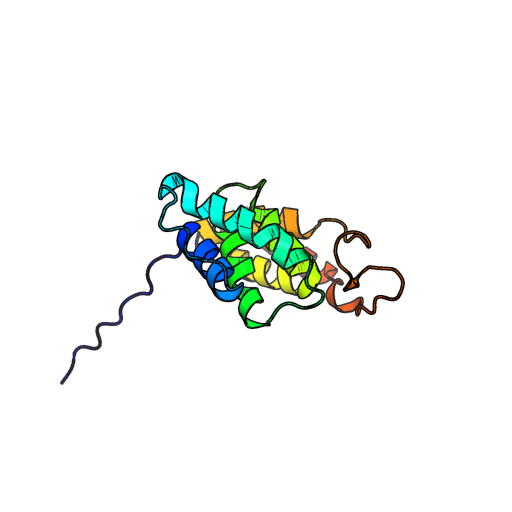28 ? 15.706 -4.999 -7.861 1.00 77.12 128 SER A O 1
ATOM 1013 N N . PRO A 1 129 ? 14.926 -7.113 -7.702 1.00 75.50 129 PRO A N 1
ATOM 1014 C CA . PRO A 1 129 ? 15.525 -7.548 -8.961 1.00 75.50 129 PRO A CA 1
ATOM 1015 C C . PRO A 1 129 ? 15.062 -6.733 -10.178 1.00 75.50 129 PRO A C 1
ATOM 1017 O O . PRO A 1 129 ? 15.805 -6.624 -11.147 1.00 75.50 129 PRO A O 1
ATOM 1020 N N . ALA A 1 130 ? 13.881 -6.101 -10.120 1.00 74.94 130 ALA A N 1
ATOM 1021 C CA . ALA A 1 130 ? 13.384 -5.230 -11.190 1.00 74.94 130 ALA A CA 1
ATOM 1022 C C . ALA A 1 130 ? 14.265 -3.987 -11.429 1.00 74.94 130 ALA A C 1
ATOM 1024 O O . ALA A 1 130 ? 14.221 -3.406 -12.509 1.00 74.94 130 ALA A O 1
ATOM 1025 N N . TYR A 1 131 ? 15.065 -3.590 -10.433 1.00 76.12 131 TYR A N 1
ATOM 1026 C CA . TYR A 1 131 ? 15.954 -2.424 -10.478 1.00 76.12 131 TYR A CA 1
ATOM 1027 C C . TYR A 1 131 ? 17.437 -2.806 -10.509 1.00 76.12 131 TYR A C 1
ATOM 1029 O O . TYR A 1 131 ? 18.297 -1.925 -10.529 1.00 76.12 131 TYR A O 1
ATOM 1037 N N . ALA A 1 132 ? 17.751 -4.102 -10.473 1.00 80.31 132 ALA A N 1
ATOM 1038 C CA . ALA A 1 132 ? 19.118 -4.590 -10.566 1.00 80.31 132 ALA A CA 1
ATOM 1039 C C . ALA A 1 132 ? 19.703 -4.323 -11.969 1.00 80.31 132 ALA A C 1
ATOM 1041 O O . ALA A 1 132 ? 18.946 -4.153 -12.928 1.00 80.31 132 ALA A O 1
ATOM 1042 N N . PRO A 1 133 ? 21.039 -4.308 -12.136 1.00 76.50 133 PRO A N 1
ATOM 1043 C CA . PRO A 1 133 ? 21.650 -4.282 -13.463 1.00 76.50 133 PRO A CA 1
ATOM 1044 C C . PRO A 1 133 ? 21.103 -5.419 -14.343 1.00 76.50 133 PRO A C 1
ATOM 1046 O O . PRO A 1 133 ? 21.159 -6.582 -13.952 1.00 76.50 133 PRO A O 1
ATOM 1049 N N . GLY A 1 134 ? 20.550 -5.084 -15.513 1.00 78.62 134 GLY A N 1
ATOM 1050 C CA . GLY A 1 134 ? 19.867 -6.040 -16.400 1.00 78.62 134 GLY A CA 1
ATOM 1051 C C . GLY A 1 134 ? 18.368 -6.230 -16.123 1.00 78.62 134 GLY A C 1
ATOM 1052 O O . GLY A 1 134 ? 17.696 -6.919 -16.887 1.00 78.62 134 GLY A O 1
ATOM 1053 N N . GLY A 1 135 ? 17.827 -5.601 -15.076 1.00 75.56 135 GLY A N 1
ATOM 1054 C CA . GLY A 1 135 ? 16.389 -5.473 -14.861 1.00 75.56 135 GLY A CA 1
ATOM 1055 C C . GLY A 1 135 ? 15.745 -4.580 -15.925 1.00 75.56 135 GLY A C 1
ATOM 1056 O O . GLY A 1 135 ? 16.331 -3.590 -16.363 1.00 75.56 135 GLY A O 1
ATOM 1057 N N . SER A 1 136 ? 14.532 -4.936 -16.347 1.00 76.19 136 SER A N 1
ATOM 1058 C CA . SER A 1 136 ? 13.727 -4.151 -17.284 1.00 76.19 136 SER A CA 1
ATOM 1059 C C . SER A 1 136 ? 12.494 -3.635 -16.557 1.00 76.19 136 SER A C 1
ATOM 1061 O O . SER A 1 136 ? 11.588 -4.406 -16.238 1.00 76.19 136 SER A O 1
ATOM 1063 N N . ARG A 1 137 ? 12.453 -2.327 -16.303 1.00 81.19 137 ARG A N 1
ATOM 1064 C CA . ARG A 1 137 ? 11.289 -1.640 -15.749 1.00 81.19 137 ARG A CA 1
ATOM 1065 C C . ARG A 1 137 ? 10.933 -0.452 -16.625 1.00 81.19 137 ARG A C 1
ATOM 1067 O O . ARG A 1 137 ? 11.802 0.341 -16.966 1.00 81.19 137 ARG A O 1
ATOM 1074 N N . ASP A 1 138 ? 9.650 -0.332 -16.940 1.00 85.94 138 ASP A N 1
ATOM 1075 C CA . ASP A 1 138 ? 9.106 0.830 -17.633 1.00 85.94 138 ASP A CA 1
ATOM 1076 C C . ASP A 1 138 ? 9.171 2.079 -16.726 1.00 85.94 138 ASP A C 1
ATOM 1078 O O . ASP A 1 138 ? 8.520 2.091 -15.674 1.00 85.94 138 ASP A O 1
ATOM 1082 N N . PRO A 1 139 ? 9.920 3.136 -17.104 1.00 84.56 139 PRO A N 1
ATOM 1083 C CA . PRO A 1 139 ? 9.986 4.380 -16.339 1.00 84.56 139 PRO A CA 1
ATOM 1084 C C . PRO A 1 139 ? 8.624 5.060 -16.143 1.00 84.56 139 PRO A C 1
ATOM 1086 O O . PRO A 1 139 ? 8.434 5.758 -15.146 1.00 84.56 139 PRO A O 1
ATOM 1089 N N . ALA A 1 140 ? 7.654 4.841 -17.041 1.00 89.06 140 ALA A N 1
ATOM 1090 C CA . ALA A 1 140 ? 6.315 5.423 -16.931 1.00 89.06 140 ALA A CA 1
ATOM 1091 C C . ALA A 1 140 ? 5.561 4.961 -15.669 1.00 89.06 140 ALA A C 1
ATOM 1093 O O . ALA A 1 140 ? 4.675 5.666 -15.181 1.00 89.06 140 ALA A O 1
ATOM 1094 N N . LEU A 1 141 ? 5.938 3.811 -15.096 1.00 87.81 141 LEU A N 1
ATOM 1095 C CA . LEU A 1 141 ? 5.385 3.323 -13.829 1.00 87.81 141 LEU A CA 1
ATOM 1096 C C . LEU A 1 141 ? 5.755 4.212 -12.636 1.00 87.81 141 LEU A C 1
ATOM 1098 O O . LEU A 1 141 ? 5.045 4.206 -11.625 1.00 87.81 141 LEU A O 1
ATOM 1102 N N . ASP A 1 142 ? 6.853 4.961 -12.739 1.00 90.06 142 ASP A N 1
ATOM 1103 C CA . ASP A 1 142 ? 7.373 5.785 -11.652 1.00 90.06 142 ASP A CA 1
ATOM 1104 C C . ASP A 1 142 ? 7.228 7.295 -11.898 1.00 90.06 142 ASP A C 1
ATOM 1106 O O . ASP A 1 142 ? 7.445 8.073 -10.968 1.00 90.06 142 ASP A O 1
ATOM 1110 N N . GLU A 1 143 ? 6.789 7.710 -13.093 1.00 92.25 143 GLU A N 1
ATOM 1111 C CA . GLU A 1 143 ? 6.446 9.103 -13.400 1.00 92.25 143 GLU A CA 1
ATOM 1112 C C . GLU A 1 143 ? 5.166 9.529 -12.662 1.00 92.25 143 GLU A C 1
ATOM 1114 O O . GLU A 1 143 ? 4.061 9.032 -12.913 1.00 92.25 143 GLU A O 1
ATOM 1119 N N . SER A 1 144 ? 5.313 10.458 -11.718 1.00 94.19 144 SER A N 1
ATOM 1120 C CA . SER A 1 144 ? 4.264 10.803 -10.756 1.00 94.19 144 SER A CA 1
ATOM 1121 C C . SER A 1 144 ? 4.093 12.303 -10.520 1.00 94.19 144 SER A C 1
ATOM 1123 O O . SER A 1 144 ? 3.419 12.672 -9.556 1.00 94.19 144 SER A O 1
ATOM 1125 N N . ARG A 1 145 ? 4.699 13.178 -11.337 1.00 94.38 145 ARG A N 1
ATOM 1126 C CA . ARG A 1 145 ? 4.650 14.634 -11.105 1.00 94.38 145 ARG A CA 1
ATOM 1127 C C . ARG A 1 145 ? 3.219 15.181 -11.072 1.00 94.38 145 ARG A C 1
ATOM 1129 O O . ARG A 1 145 ? 2.853 15.861 -10.123 1.00 94.38 145 ARG A O 1
ATOM 1136 N N . ASP A 1 146 ? 2.384 14.804 -12.030 1.00 96.06 146 ASP A N 1
ATOM 1137 C CA . ASP A 1 146 ? 0.968 15.194 -12.086 1.00 96.06 146 ASP A CA 1
ATOM 1138 C C . ASP A 1 146 ? 0.158 14.707 -10.869 1.00 96.06 146 ASP A C 1
ATOM 1140 O O . ASP A 1 146 ? -0.740 15.400 -10.390 1.00 96.06 146 ASP A O 1
ATOM 1144 N N . VAL A 1 147 ? 0.468 13.518 -10.339 1.00 97.00 147 VAL A N 1
ATOM 1145 C CA . VAL A 1 147 ? -0.187 12.989 -9.131 1.00 97.00 147 VAL A CA 1
ATOM 1146 C C . VAL A 1 147 ? 0.259 13.772 -7.893 1.00 97.00 147 VAL A C 1
ATOM 1148 O O . VAL A 1 147 ? -0.544 14.004 -6.988 1.00 97.00 147 VAL A O 1
ATOM 1151 N N . MET A 1 148 ? 1.521 14.209 -7.853 1.00 95.81 148 MET A N 1
ATOM 1152 C CA . MET A 1 148 ? 2.031 15.079 -6.793 1.00 95.81 148 MET A CA 1
ATOM 1153 C C . MET A 1 148 ? 1.365 16.454 -6.811 1.00 95.81 148 MET A C 1
ATOM 1155 O O . MET A 1 148 ? 0.977 16.934 -5.748 1.00 95.81 148 MET A O 1
ATOM 1159 N N . ASP A 1 149 ? 1.191 17.054 -7.987 1.00 97.06 149 ASP A N 1
ATOM 1160 C CA . ASP A 1 149 ? 0.524 18.351 -8.131 1.00 97.06 149 ASP A CA 1
ATOM 1161 C C . ASP A 1 149 ? -0.922 18.265 -7.620 1.00 97.06 149 ASP A C 1
ATOM 1163 O O . ASP A 1 149 ? -1.333 19.024 -6.741 1.00 97.06 149 ASP A O 1
ATOM 1167 N N . GLN A 1 150 ? -1.656 17.231 -8.044 1.00 97.50 150 GLN A N 1
ATOM 1168 C CA . GLN A 1 150 ? -3.010 16.958 -7.559 1.00 97.50 150 GLN A CA 1
ATOM 1169 C C . GLN A 1 150 ? -3.091 16.731 -6.044 1.00 97.50 150 GLN A C 1
ATOM 1171 O O . GLN A 1 150 ? -4.078 17.111 -5.411 1.00 97.50 150 GLN A O 1
ATOM 1176 N N . TRP A 1 151 ? -2.089 16.082 -5.447 1.00 97.19 151 TRP A N 1
ATOM 1177 C CA . TRP A 1 151 ? -2.025 15.904 -3.998 1.00 97.19 151 TRP A CA 1
ATOM 1178 C C . TRP A 1 151 ? -1.895 17.247 -3.276 1.00 97.19 151 TRP A C 1
ATOM 1180 O O . TRP A 1 151 ? -2.611 17.490 -2.302 1.00 97.19 151 TRP A O 1
ATOM 1190 N N . GLN A 1 152 ? -1.026 18.137 -3.765 1.00 96.06 152 GLN A N 1
ATOM 1191 C CA . GLN A 1 152 ? -0.854 19.471 -3.185 1.00 96.06 152 GLN A CA 1
ATOM 1192 C C . GLN A 1 152 ? -2.134 20.304 -3.283 1.00 96.06 152 GLN A C 1
ATOM 1194 O O . GLN A 1 152 ? -2.536 20.919 -2.295 1.00 96.06 152 GLN A O 1
ATOM 1199 N N . GLU A 1 153 ? -2.821 20.266 -4.425 1.00 96.06 153 GLU A N 1
ATOM 1200 C CA . GLU A 1 153 ? -4.104 20.955 -4.605 1.00 96.06 153 GLU A CA 1
ATOM 1201 C C . GLU A 1 153 ? -5.157 20.508 -3.581 1.00 96.06 153 GLU A C 1
ATOM 1203 O O . GLU A 1 153 ? -5.868 21.338 -3.011 1.00 96.06 153 GLU A O 1
ATOM 1208 N N . VAL A 1 154 ? -5.258 19.200 -3.312 1.00 95.88 154 VAL A N 1
ATOM 1209 C CA . VAL A 1 154 ? -6.208 18.667 -2.320 1.00 95.88 154 VAL A CA 1
ATOM 1210 C C . VAL A 1 154 ? -5.857 19.144 -0.910 1.00 95.88 154 VAL A C 1
ATOM 1212 O O . VAL A 1 154 ? -6.754 19.535 -0.159 1.00 95.88 154 VAL A O 1
ATOM 1215 N N . LEU A 1 155 ? -4.569 19.156 -0.546 1.00 92.56 155 LEU A N 1
ATOM 1216 C CA . LEU A 1 155 ? -4.141 19.646 0.765 1.00 92.56 155 LEU A CA 1
ATOM 1217 C C . LEU A 1 155 ? -4.469 21.130 0.958 1.00 92.56 155 LEU A C 1
ATOM 1219 O O . LEU A 1 155 ? -5.005 21.482 2.004 1.00 92.56 155 LEU A O 1
ATOM 1223 N N . GLN A 1 156 ? -4.217 21.969 -0.050 1.00 92.50 156 GLN A N 1
ATOM 1224 C CA . GLN A 1 156 ? -4.493 23.410 0.008 1.00 92.50 156 GLN A CA 1
ATOM 1225 C C . GLN A 1 156 ? -5.988 23.714 0.170 1.00 92.50 156 GLN A C 1
ATOM 1227 O O . GLN A 1 156 ? -6.362 24.568 0.972 1.00 92.50 156 GLN A O 1
ATOM 1232 N N . ARG A 1 157 ? -6.855 22.979 -0.538 1.00 88.94 157 ARG A N 1
ATOM 1233 C CA . ARG A 1 157 ? -8.317 23.124 -0.420 1.00 88.94 157 ARG A CA 1
ATOM 1234 C C . ARG A 1 157 ? -8.865 22.681 0.934 1.00 88.94 157 ARG A C 1
ATOM 1236 O O . ARG A 1 157 ? -9.916 23.155 1.332 1.00 88.94 157 ARG A O 1
ATOM 1243 N N . SER A 1 158 ? -8.177 21.773 1.625 1.00 78.06 158 SER A N 1
ATOM 1244 C CA . SER A 1 158 ? -8.617 21.254 2.929 1.00 78.06 158 SER A CA 1
ATOM 1245 C C . SER A 1 158 ? -8.239 22.167 4.105 1.00 78.06 158 SER A C 1
ATOM 1247 O O . SER A 1 158 ? -8.639 21.903 5.235 1.00 78.06 158 SER A O 1
ATOM 1249 N N . THR A 1 159 ? -7.421 23.195 3.858 1.00 71.00 159 THR A N 1
ATOM 1250 C CA . THR A 1 159 ? -6.954 24.178 4.853 1.00 71.00 159 THR A CA 1
ATOM 1251 C C . THR A 1 159 ? -7.673 25.530 4.781 1.00 71.00 159 THR A C 1
ATOM 1253 O O . THR A 1 159 ? -7.339 26.418 5.563 1.00 71.00 159 THR A O 1
ATOM 1256 N N . MET A 1 160 ? -8.624 25.691 3.854 1.00 52.78 160 MET A N 1
ATOM 1257 C CA . MET A 1 160 ? -9.493 26.870 3.720 1.00 52.78 160 MET A CA 1
ATOM 1258 C C . MET A 1 160 ? -10.858 26.587 4.341 1.00 52.78 160 MET A C 1
ATOM 1260 O O . MET A 1 160 ? -11.418 27.529 4.938 1.00 52.78 160 MET A O 1
#

pLDDT: mean 88.42, std 13.2, range [38.69, 98.38]

Secondary structure (DSSP, 8-state):
-------PPPPP-HHHHHHHHHHHTT----TTS-HHHHHHHHHHHHHHHHHS-SS--GGGHHHHHHHHHH-S-TTTTHHHHHHHHHHH-HHHHHHHHHHHHHHS-HHHHHHHHHHHHHTTPPP-TTT-GGGSTT----GGGT--HHHHHHHHHHHHHTT-